Protein AF-A0A1H7E009-F1 (afdb_monomer_lite)

pLDDT: mean 78.36, std 19.39, range [41.66, 98.81]

Radius of gyration: 26.47 Å; chains: 1; bounding box: 36×46×76 Å

Foldseek 3Di:
DDDDDDDDDDDPPPPPCVPVCPDDPCVPVPDDDCVPPPPSDDPLNVLVVQLVVQLVVQDDPDPVNNVVSNVVSVVVSVVVSVD

Secondary structure (DSSP, 8-state):
----------------GGGS-----GGG-PPPPGGGSTTSS-TTHHHHHHHHHHHHH---SSHHHHHHHHHHHHHHHHHHHT-

Structure (mmCIF, N/CA/C/O backbone):
data_AF-A0A1H7E009-F1
#
_entry.id   AF-A0A1H7E009-F1
#
loop_
_atom_site.group_PDB
_atom_site.id
_atom_site.type_symbol
_atom_site.label_atom_id
_atom_site.label_alt_id
_atom_site.label_comp_id
_atom_site.label_asym_id
_atom_site.label_entity_id
_atom_site.label_seq_id
_atom_site.pdbx_PDB_ins_code
_atom_site.Cartn_x
_atom_site.Cartn_y
_atom_site.Cartn_z
_atom_site.occupancy
_atom_site.B_iso_or_equiv
_atom_site.auth_seq_id
_atom_site.auth_comp_id
_atom_site.auth_asym_id
_atom_site.auth_atom_id
_atom_site.pdbx_PDB_model_num
ATOM 1 N N . MET A 1 1 ? 19.184 29.789 60.925 1.00 43.62 1 MET A N 1
ATOM 2 C CA . MET A 1 1 ? 19.738 29.346 59.630 1.00 43.62 1 MET A CA 1
ATOM 3 C C . MET A 1 1 ? 18.644 29.483 58.582 1.00 43.62 1 MET A C 1
ATOM 5 O O . MET A 1 1 ? 17.528 29.078 58.855 1.00 43.62 1 MET A O 1
ATOM 9 N N . PHE A 1 2 ? 19.000 30.103 57.455 1.00 45.78 2 PHE A N 1
ATOM 10 C CA . PHE A 1 2 ? 18.236 30.370 56.225 1.00 45.78 2 PHE A CA 1
ATOM 11 C C . PHE A 1 2 ? 17.046 31.347 56.278 1.00 45.78 2 PHE A C 1
ATOM 13 O O . PHE A 1 2 ? 16.030 31.150 56.930 1.00 45.78 2 PHE A O 1
ATOM 20 N N . LYS A 1 3 ? 17.281 32.458 55.571 1.00 41.66 3 LYS A N 1
ATOM 21 C CA . LYS A 1 3 ? 16.478 33.667 55.404 1.00 41.66 3 LYS A CA 1
ATOM 22 C C . LYS A 1 3 ? 15.252 33.395 54.528 1.00 41.66 3 LYS A C 1
ATOM 24 O O . LYS A 1 3 ? 15.357 32.671 53.543 1.00 41.66 3 LYS A O 1
ATOM 29 N N . ALA A 1 4 ? 14.144 34.065 54.839 1.00 51.22 4 ALA A N 1
ATOM 30 C CA . ALA A 1 4 ? 13.048 34.279 53.904 1.00 51.22 4 ALA A CA 1
ATOM 31 C C . ALA A 1 4 ? 13.583 35.047 52.683 1.00 51.22 4 ALA A C 1
ATOM 33 O O . ALA A 1 4 ? 14.069 36.171 52.816 1.00 51.22 4 ALA A O 1
ATOM 34 N N . VAL A 1 5 ? 13.555 34.408 51.516 1.00 54.16 5 VAL A N 1
ATOM 35 C CA . VAL A 1 5 ? 14.023 34.968 50.246 1.00 54.16 5 VAL A CA 1
ATOM 36 C C . VAL A 1 5 ? 12.876 34.857 49.248 1.00 54.16 5 VAL A C 1
ATOM 38 O O . VAL A 1 5 ? 12.561 33.785 48.749 1.00 54.16 5 VAL A O 1
ATOM 41 N N . THR A 1 6 ? 12.271 36.020 49.020 1.00 50.88 6 THR A N 1
ATOM 42 C CA . THR A 1 6 ? 11.923 36.546 47.696 1.00 50.88 6 THR A CA 1
ATOM 43 C C . THR A 1 6 ? 10.831 35.824 46.904 1.00 50.88 6 THR A C 1
ATOM 45 O O . THR A 1 6 ? 11.071 34.868 46.174 1.00 50.88 6 THR A O 1
ATOM 48 N N . LEU A 1 7 ? 9.636 36.424 46.952 1.00 50.62 7 LEU A N 1
ATOM 49 C CA . LEU A 1 7 ? 8.664 36.426 45.858 1.00 50.62 7 LEU A CA 1
ATOM 50 C C . LEU A 1 7 ? 9.373 36.856 44.562 1.00 50.62 7 LEU A C 1
ATOM 52 O O . LEU A 1 7 ? 9.744 38.022 44.429 1.00 50.62 7 LEU A O 1
ATOM 56 N N . LEU A 1 8 ? 9.570 35.930 43.621 1.00 47.84 8 LEU A N 1
ATOM 57 C CA . LEU A 1 8 ? 10.009 36.256 42.266 1.00 47.84 8 LEU A CA 1
ATOM 58 C C . LEU A 1 8 ? 8.820 36.141 41.311 1.00 47.84 8 LEU A C 1
ATOM 60 O O . LEU A 1 8 ? 8.107 35.139 41.281 1.00 47.84 8 LEU A O 1
ATOM 64 N N . ALA A 1 9 ? 8.601 37.233 40.589 1.00 50.81 9 ALA A N 1
ATOM 65 C CA . ALA A 1 9 ? 7.446 37.511 39.764 1.00 50.81 9 ALA A CA 1
ATOM 66 C C . ALA A 1 9 ? 7.264 36.515 38.608 1.00 50.81 9 ALA A C 1
ATOM 68 O O . ALA A 1 9 ? 8.199 36.182 37.881 1.00 50.81 9 ALA A O 1
ATOM 69 N N . LEU A 1 10 ? 6.010 36.112 38.409 1.00 51.06 10 LEU A N 1
ATOM 70 C CA . LEU A 1 10 ? 5.526 35.402 37.234 1.00 51.06 10 LEU A CA 1
ATOM 71 C C . LEU A 1 10 ? 5.460 36.383 36.048 1.00 51.06 10 LEU A C 1
ATOM 73 O O . LEU A 1 10 ? 4.456 37.062 35.857 1.00 51.06 10 LEU A O 1
ATOM 77 N N . ALA A 1 11 ? 6.530 36.474 35.257 1.00 54.88 11 ALA A N 1
ATOM 78 C CA . ALA A 1 11 ? 6.503 37.126 33.948 1.00 54.88 11 ALA A CA 1
ATOM 79 C C . ALA A 1 11 ? 6.328 36.057 32.860 1.00 54.88 11 ALA A C 1
ATOM 81 O O . ALA A 1 11 ? 7.293 35.521 32.318 1.00 54.88 11 ALA A O 1
ATOM 82 N N . ALA A 1 12 ? 5.072 35.721 32.564 1.00 57.41 12 ALA A N 1
ATOM 83 C CA . ALA A 1 12 ? 4.712 34.943 31.388 1.00 57.41 12 ALA A CA 1
ATOM 84 C C . ALA A 1 12 ? 4.983 35.789 30.132 1.00 57.41 12 ALA A C 1
ATOM 86 O O . ALA A 1 12 ? 4.185 36.646 29.762 1.00 57.41 12 ALA A O 1
ATOM 87 N N . MET A 1 13 ? 6.128 35.568 29.484 1.00 61.78 13 MET A N 1
ATOM 88 C CA . MET A 1 13 ? 6.379 36.070 28.135 1.00 61.78 13 MET A CA 1
ATOM 89 C C . MET A 1 13 ? 5.556 35.214 27.168 1.00 61.78 13 MET A C 1
ATOM 91 O O . MET A 1 13 ? 5.979 34.141 26.740 1.00 61.78 13 MET A O 1
ATOM 95 N N . SER A 1 14 ? 4.344 35.666 26.858 1.00 59.94 14 SER A N 1
ATOM 96 C CA . SER A 1 14 ? 3.566 35.163 25.734 1.00 59.94 14 SER A CA 1
ATOM 97 C C . SER A 1 14 ? 4.324 35.461 24.440 1.00 59.94 14 SER A C 1
ATOM 99 O O . SER A 1 14 ? 4.283 36.567 23.905 1.00 59.94 14 SER A O 1
ATOM 101 N N . ALA A 1 15 ? 5.031 34.462 23.914 1.00 62.25 15 ALA A N 1
ATOM 102 C CA . ALA A 1 15 ? 5.453 34.469 22.523 1.00 62.25 15 ALA A CA 1
ATOM 103 C C . ALA A 1 15 ? 4.192 34.336 21.655 1.00 62.25 15 ALA A C 1
ATOM 105 O O . ALA A 1 15 ? 3.735 33.237 21.347 1.00 62.25 15 ALA A O 1
ATOM 106 N N . SER A 1 16 ? 3.574 35.470 21.331 1.00 57.91 16 SER A N 1
ATOM 107 C CA . SER A 1 16 ? 2.452 35.539 20.402 1.00 57.91 16 SER A CA 1
ATOM 108 C C . SER A 1 16 ? 2.902 35.036 19.020 1.00 57.91 16 SER A C 1
ATOM 110 O O . SER A 1 16 ? 3.780 35.661 18.423 1.00 57.91 16 SER A O 1
ATOM 112 N N . PRO A 1 17 ? 2.282 33.991 18.437 1.00 57.38 17 PRO A N 1
ATOM 113 C CA . PRO A 1 17 ? 2.543 33.588 17.048 1.00 57.38 17 PRO A CA 1
ATOM 114 C C . PRO A 1 17 ? 2.087 34.642 16.017 1.00 57.38 17 PRO A C 1
ATOM 116 O O . PRO A 1 17 ? 2.358 34.510 14.827 1.00 57.38 17 PRO A O 1
ATOM 119 N N . ALA A 1 18 ? 1.429 35.717 16.466 1.00 57.50 18 ALA A N 1
ATOM 120 C CA . ALA A 1 18 ? 0.877 36.780 15.630 1.00 57.50 18 ALA A CA 1
ATOM 121 C C . ALA A 1 18 ? 1.920 37.572 14.813 1.00 57.50 18 ALA A C 1
ATOM 123 O O . ALA A 1 18 ? 1.541 38.234 13.854 1.00 57.50 18 ALA A O 1
ATOM 124 N N . LEU A 1 19 ? 3.214 37.502 15.150 1.00 56.03 19 LEU A N 1
ATOM 125 C CA . LEU A 1 19 ? 4.276 38.193 14.400 1.00 56.03 19 LEU A CA 1
ATOM 126 C C . LEU A 1 19 ? 4.957 37.321 13.332 1.00 56.03 19 LEU A C 1
ATOM 128 O O . LEU A 1 19 ? 5.769 37.833 12.568 1.00 56.03 19 LEU A O 1
ATOM 132 N N . ALA A 1 20 ? 4.646 36.022 13.251 1.00 57.00 20 ALA A N 1
ATOM 133 C CA . ALA A 1 20 ? 5.358 35.102 12.358 1.00 57.00 20 ALA A CA 1
ATOM 134 C C . ALA A 1 20 ? 4.719 34.937 10.968 1.00 57.00 20 ALA A C 1
ATOM 136 O O . ALA A 1 20 ? 5.329 34.327 10.093 1.00 57.00 20 ALA A O 1
ATOM 137 N N . GLN A 1 21 ? 3.518 35.467 10.727 1.00 58.47 21 GLN A N 1
ATOM 138 C CA . GLN A 1 21 ? 2.820 35.263 9.456 1.00 58.47 21 GLN A CA 1
ATOM 139 C C . GLN A 1 21 ? 2.923 36.495 8.556 1.00 58.47 21 GLN A C 1
ATOM 141 O O . GLN A 1 21 ? 1.940 37.171 8.261 1.00 58.47 21 GLN A O 1
ATOM 146 N N . GLN A 1 22 ? 4.14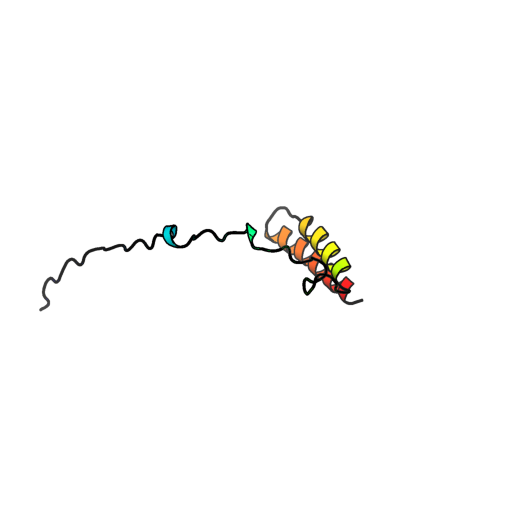5 36.792 8.116 1.00 61.62 22 GLN A N 1
ATOM 147 C CA . GLN A 1 22 ? 4.358 37.694 6.991 1.00 61.62 22 GLN A CA 1
ATOM 148 C C . GLN A 1 22 ? 3.850 36.972 5.734 1.00 61.62 22 GLN A C 1
ATOM 150 O O . GLN A 1 22 ? 4.441 35.985 5.299 1.00 61.62 22 GLN A O 1
ATOM 155 N N . GLY A 1 23 ? 2.696 37.400 5.215 1.00 62.66 23 GLY A N 1
ATOM 156 C CA . GLY A 1 23 ? 2.044 36.775 4.065 1.00 62.66 23 GLY A CA 1
ATOM 157 C C . GLY A 1 23 ? 2.983 36.726 2.863 1.00 62.66 23 GLY A C 1
ATOM 158 O O . GLY A 1 23 ? 3.402 37.767 2.360 1.00 62.66 23 GLY A O 1
ATOM 159 N N . MET A 1 24 ? 3.336 35.520 2.417 1.00 72.06 24 MET A N 1
ATOM 160 C CA . MET A 1 24 ? 4.053 35.351 1.158 1.00 72.06 24 MET A CA 1
ATOM 161 C C . MET A 1 24 ? 3.111 35.687 -0.002 1.00 72.06 24 MET A C 1
ATOM 163 O O . MET A 1 24 ? 2.008 35.149 -0.095 1.00 72.06 24 MET A O 1
ATOM 167 N N . ASP A 1 25 ? 3.548 36.582 -0.888 1.00 70.56 25 ASP A N 1
ATOM 168 C CA . ASP A 1 25 ? 2.847 36.900 -2.130 1.00 70.56 25 ASP A CA 1
ATOM 169 C C . ASP A 1 25 ? 2.914 35.697 -3.086 1.00 70.56 25 ASP A C 1
ATOM 171 O O . ASP A 1 25 ? 3.894 35.491 -3.808 1.00 70.56 25 ASP A O 1
ATOM 175 N N . HIS A 1 26 ? 1.857 34.883 -3.080 1.00 67.38 26 HIS A N 1
ATOM 176 C CA . HIS A 1 26 ? 1.727 33.714 -3.950 1.00 67.38 26 HIS A CA 1
ATOM 177 C C . HIS A 1 26 ? 1.616 34.073 -5.444 1.00 67.38 26 HIS A C 1
ATOM 179 O O . HIS A 1 26 ? 1.760 33.186 -6.283 1.00 67.38 26 HIS A O 1
ATOM 185 N N . SER A 1 27 ? 1.431 35.350 -5.805 1.00 68.94 27 SER A N 1
ATOM 186 C CA . SER A 1 27 ? 1.314 35.809 -7.201 1.00 68.94 27 SER A CA 1
ATOM 187 C C . SER A 1 27 ? 2.612 35.647 -8.000 1.00 68.94 27 SER A C 1
ATOM 189 O O . SER A 1 27 ? 2.596 35.707 -9.228 1.00 68.94 27 SER A O 1
ATOM 191 N N . LYS A 1 28 ? 3.747 35.438 -7.317 1.00 68.00 28 LYS A N 1
ATOM 192 C CA . LYS A 1 28 ? 5.064 35.222 -7.939 1.00 68.00 28 LYS A CA 1
ATOM 193 C C . LYS A 1 28 ? 5.468 33.754 -8.069 1.00 68.00 28 LYS A C 1
ATOM 195 O O . LYS A 1 28 ? 6.544 33.469 -8.590 1.00 68.00 28 LYS A O 1
ATOM 200 N N . MET A 1 29 ? 4.620 32.821 -7.636 1.00 69.06 29 MET A N 1
ATOM 201 C CA . MET A 1 29 ? 4.824 31.391 -7.872 1.00 69.06 29 MET A CA 1
ATOM 202 C C . MET A 1 29 ? 4.449 31.088 -9.328 1.00 69.06 29 MET A C 1
ATOM 204 O O . MET A 1 29 ? 3.326 30.691 -9.630 1.00 69.06 29 MET A O 1
ATOM 208 N N . GLN A 1 30 ? 5.378 31.351 -10.249 1.00 67.50 30 GLN A N 1
ATOM 209 C CA . GLN A 1 30 ? 5.233 31.010 -11.662 1.00 67.50 30 GLN A CA 1
ATOM 210 C C . GLN A 1 30 ? 4.975 29.500 -11.761 1.00 67.50 30 GLN A C 1
ATOM 212 O O . GLN A 1 30 ? 5.750 28.710 -11.223 1.00 67.50 30 GLN A O 1
ATOM 217 N N . GLY A 1 31 ? 3.843 29.115 -12.360 1.00 63.28 31 GLY A N 1
ATOM 218 C CA . GLY A 1 31 ? 3.345 27.741 -12.336 1.00 63.28 31 GLY A CA 1
ATOM 219 C C . GLY A 1 31 ? 4.422 26.743 -12.750 1.00 63.28 31 GLY A C 1
ATOM 220 O O . GLY A 1 31 ? 4.907 26.788 -13.881 1.00 63.28 31 GLY A O 1
ATOM 221 N N . MET A 1 32 ? 4.806 25.851 -11.834 1.00 66.31 32 MET A N 1
ATOM 222 C CA . MET A 1 32 ? 5.632 24.706 -12.197 1.00 66.31 32 MET A CA 1
ATOM 223 C C . MET A 1 32 ? 4.878 23.911 -13.261 1.00 66.31 32 MET A C 1
ATOM 225 O O . MET A 1 32 ? 3.745 23.485 -13.034 1.00 66.31 32 MET A O 1
ATOM 229 N N . ASN A 1 33 ? 5.503 23.723 -14.424 1.00 63.19 33 ASN A N 1
ATOM 230 C CA . ASN A 1 33 ? 4.987 22.793 -15.414 1.00 63.19 33 ASN A CA 1
ATOM 231 C C . ASN A 1 33 ? 4.907 21.404 -14.753 1.00 63.19 33 ASN A C 1
ATOM 233 O O . ASN A 1 33 ? 5.930 20.879 -14.306 1.00 63.19 33 ASN A O 1
ATOM 237 N N . HIS A 1 34 ? 3.698 20.838 -14.671 1.00 62.59 34 HIS A N 1
ATOM 238 C CA . HIS A 1 34 ? 3.450 19.521 -14.077 1.00 62.59 34 HIS A CA 1
ATOM 239 C C . HIS A 1 34 ? 4.263 18.414 -14.765 1.00 62.59 34 HIS A C 1
ATOM 241 O O . HIS A 1 34 ? 4.613 17.436 -14.110 1.00 62.59 34 HIS A O 1
ATOM 247 N N . ASP A 1 35 ? 4.640 18.610 -16.033 1.00 62.62 35 ASP A N 1
ATOM 248 C CA . ASP A 1 35 ? 5.466 17.676 -16.806 1.00 62.62 35 ASP A CA 1
ATOM 249 C C . ASP A 1 35 ? 6.919 17.600 -16.309 1.00 62.62 35 ASP A C 1
ATOM 251 O O . ASP A 1 35 ? 7.616 16.623 -16.573 1.00 62.62 35 ASP A O 1
ATOM 255 N N . ASN A 1 36 ? 7.393 18.629 -15.598 1.00 59.34 36 ASN A N 1
ATOM 256 C CA . ASN A 1 36 ? 8.783 18.743 -15.150 1.00 59.34 36 ASN A CA 1
ATOM 257 C C . ASN A 1 36 ? 8.935 18.580 -13.626 1.00 59.34 36 ASN A C 1
ATOM 259 O O . ASN A 1 36 ? 9.988 18.887 -13.068 1.00 59.34 36 ASN A O 1
ATOM 263 N N . MET A 1 37 ? 7.879 18.123 -12.943 1.00 64.56 37 MET A N 1
ATOM 264 C CA . MET A 1 37 ? 7.932 17.746 -11.530 1.00 64.56 37 MET A CA 1
ATOM 265 C C . MET A 1 37 ? 8.634 16.383 -11.397 1.00 64.56 37 MET A C 1
ATOM 267 O O . MET A 1 37 ? 8.126 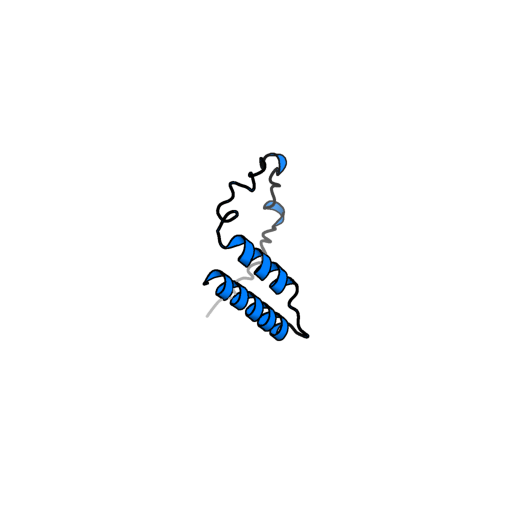15.384 -11.921 1.00 64.56 37 MET A O 1
ATOM 271 N N . PRO A 1 38 ? 9.778 16.296 -10.689 1.00 61.06 38 PRO A N 1
ATOM 272 C CA . PRO A 1 38 ? 10.425 15.018 -10.412 1.00 61.06 38 PRO A CA 1
ATOM 273 C C . PRO A 1 38 ? 9.437 14.065 -9.727 1.00 61.06 38 PRO A C 1
ATOM 275 O O . PRO A 1 38 ? 8.880 14.398 -8.685 1.00 61.06 38 PRO A O 1
ATOM 278 N N . GLY A 1 39 ? 9.206 12.892 -10.324 1.00 64.75 39 GLY A N 1
ATOM 279 C CA . GLY A 1 39 ? 8.287 11.876 -9.796 1.00 64.75 39 GLY A CA 1
ATOM 280 C C . GLY A 1 39 ? 6.893 11.829 -10.436 1.00 64.75 39 GLY A C 1
ATOM 281 O O . GLY A 1 39 ? 6.175 10.871 -10.185 1.00 64.75 39 GLY A O 1
ATOM 282 N N . MET A 1 40 ? 6.520 12.782 -11.301 1.00 67.19 40 MET A N 1
ATOM 283 C CA . MET A 1 40 ? 5.192 12.785 -11.948 1.00 67.19 40 MET A CA 1
ATOM 284 C C . MET A 1 40 ? 5.109 11.910 -13.217 1.00 67.19 40 MET A C 1
ATOM 286 O O . MET A 1 40 ? 4.025 11.592 -13.692 1.00 67.19 40 MET A O 1
ATOM 290 N N . ASN A 1 41 ? 6.249 11.502 -13.783 1.00 76.81 41 ASN A N 1
ATOM 291 C CA . ASN A 1 41 ? 6.308 10.662 -14.985 1.00 76.81 41 ASN A CA 1
ATOM 292 C C . ASN A 1 41 ? 7.182 9.421 -14.750 1.00 76.81 41 ASN A C 1
ATOM 294 O O . ASN A 1 41 ? 8.189 9.202 -15.425 1.00 76.81 41 ASN A O 1
ATOM 298 N N . THR A 1 42 ? 6.846 8.646 -13.719 1.00 84.81 42 THR A N 1
ATOM 299 C CA . THR A 1 42 ? 7.502 7.362 -13.438 1.00 84.81 42 THR A CA 1
ATOM 300 C C . THR A 1 42 ? 6.713 6.213 -14.076 1.00 84.81 42 THR A C 1
ATOM 302 O O . THR A 1 42 ? 5.493 6.315 -14.220 1.00 84.81 42 THR A O 1
ATOM 305 N N . PRO A 1 43 ? 7.354 5.072 -14.393 1.00 89.56 43 PRO A N 1
ATOM 306 C CA . PRO A 1 43 ? 6.636 3.857 -14.794 1.00 89.56 43 PRO A CA 1
ATOM 307 C C . PRO A 1 43 ? 5.621 3.370 -13.746 1.00 89.56 43 PRO A C 1
ATOM 309 O O . PRO A 1 43 ? 4.703 2.622 -14.069 1.00 89.56 43 PRO A O 1
ATOM 312 N N . PHE A 1 44 ? 5.778 3.803 -12.493 1.00 91.69 44 PHE A N 1
ATOM 313 C CA . PHE A 1 44 ? 4.950 3.400 -11.362 1.00 91.69 44 PHE A CA 1
ATOM 314 C C . PHE A 1 44 ? 3.714 4.283 -11.167 1.00 91.69 44 PHE A C 1
ATOM 31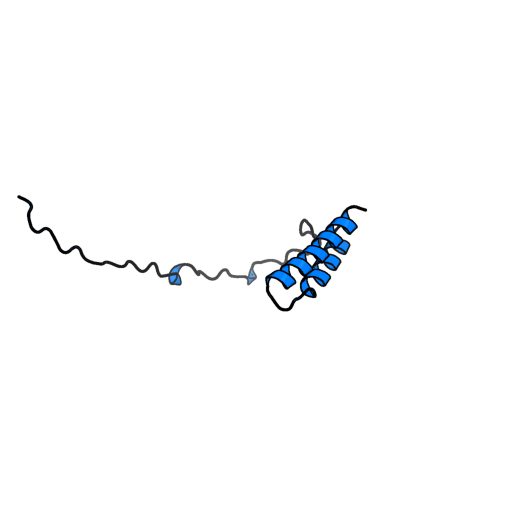6 O O . PHE A 1 44 ? 2.755 3.835 -10.540 1.00 91.69 44 PHE A O 1
ATOM 323 N N . MET A 1 45 ? 3.680 5.488 -11.748 1.00 91.31 45 MET A N 1
ATOM 324 C CA . MET A 1 45 ? 2.587 6.454 -11.582 1.00 91.31 45 MET A CA 1
ATOM 325 C C . MET A 1 45 ? 1.181 5.863 -11.791 1.00 91.31 45 MET A C 1
ATOM 327 O O . MET A 1 45 ? 0.310 6.109 -10.953 1.00 91.31 45 MET A O 1
ATOM 331 N N . PRO A 1 46 ? 0.912 5.050 -12.835 1.00 92.81 46 PRO A N 1
ATOM 332 C CA . PRO A 1 46 ? -0.402 4.426 -12.991 1.00 92.81 46 PRO A CA 1
ATOM 333 C C . PRO A 1 46 ? -0.790 3.529 -11.804 1.00 92.81 46 PRO A C 1
ATOM 335 O O . PRO A 1 46 ? -1.932 3.563 -11.341 1.00 92.81 46 PRO A O 1
ATOM 338 N N . ALA A 1 47 ? 0.161 2.750 -11.282 1.00 94.62 47 ALA A N 1
ATOM 339 C CA . ALA A 1 47 ? -0.057 1.877 -10.133 1.00 94.62 47 ALA A CA 1
ATOM 340 C C . ALA A 1 47 ? -0.205 2.678 -8.828 1.00 94.62 47 ALA A C 1
ATOM 342 O O . ALA A 1 47 ? -1.084 2.369 -8.021 1.00 94.62 47 ALA A O 1
ATOM 343 N N . GLU A 1 48 ? 0.585 3.738 -8.646 1.00 93.50 48 GLU A N 1
ATOM 344 C CA . GLU A 1 48 ? 0.494 4.653 -7.501 1.00 93.50 48 GLU A CA 1
ATOM 345 C C . GLU A 1 48 ? -0.862 5.371 -7.453 1.00 93.50 48 GLU A C 1
ATOM 347 O O . GLU A 1 48 ? -1.499 5.415 -6.400 1.00 93.50 48 GLU A O 1
ATOM 352 N N . MET A 1 49 ? -1.353 5.864 -8.594 1.00 94.75 49 MET A N 1
ATOM 353 C CA . MET A 1 49 ? -2.671 6.499 -8.723 1.00 94.75 49 MET A CA 1
ATOM 354 C C . MET A 1 49 ? -3.801 5.525 -8.371 1.00 94.75 49 MET A C 1
ATOM 356 O O . MET A 1 49 ? -4.679 5.845 -7.564 1.00 94.75 49 MET A O 1
ATOM 360 N N . ALA A 1 50 ? -3.758 4.309 -8.922 1.00 96.94 50 ALA A N 1
ATOM 361 C CA . ALA A 1 50 ? -4.752 3.279 -8.633 1.00 96.94 50 ALA A CA 1
ATOM 362 C C . ALA A 1 50 ? -4.724 2.844 -7.156 1.00 96.94 50 ALA A C 1
ATOM 364 O O . ALA A 1 50 ? -5.775 2.636 -6.543 1.00 96.94 50 ALA A O 1
ATOM 365 N N . MET A 1 51 ? -3.532 2.715 -6.564 1.00 97.62 51 MET A N 1
ATOM 366 C CA . MET A 1 51 ? -3.356 2.435 -5.138 1.00 97.62 51 MET A CA 1
ATOM 367 C C . MET A 1 51 ? -3.938 3.563 -4.281 1.00 97.62 51 MET A C 1
ATOM 369 O O . MET A 1 51 ? -4.714 3.292 -3.361 1.00 97.62 51 MET A O 1
ATOM 373 N N . HIS A 1 52 ? -3.609 4.819 -4.597 1.00 97.31 52 HIS A N 1
ATOM 374 C CA . HIS A 1 52 ? -4.100 5.998 -3.888 1.00 97.31 52 HIS A CA 1
ATOM 375 C C . HIS A 1 52 ? -5.631 6.055 -3.887 1.00 97.31 52 HIS A C 1
ATOM 377 O O . HIS A 1 52 ? -6.249 6.188 -2.828 1.00 97.31 52 HIS A O 1
ATOM 383 N N . GLU A 1 53 ? -6.259 5.876 -5.051 1.00 98.31 53 GLU A N 1
ATOM 384 C CA . GLU A 1 53 ? -7.716 5.875 -5.180 1.00 98.31 53 GLU A CA 1
ATOM 385 C C . GLU A 1 53 ? -8.364 4.799 -4.290 1.00 98.31 53 GLU A C 1
ATOM 387 O O . GLU A 1 53 ? -9.315 5.076 -3.549 1.00 98.31 53 GLU A O 1
ATOM 392 N N . LYS A 1 54 ? -7.832 3.572 -4.313 1.00 98.44 54 LYS A N 1
ATOM 393 C CA . LYS A 1 54 ? -8.344 2.459 -3.499 1.00 98.44 54 LYS A CA 1
ATOM 394 C C . LYS A 1 54 ? -8.155 2.708 -2.005 1.00 98.44 54 LYS A C 1
ATOM 396 O O . LYS A 1 54 ? -9.089 2.500 -1.229 1.00 98.44 54 LYS A O 1
ATOM 401 N N . MET A 1 55 ? -6.997 3.222 -1.592 1.00 98.44 55 MET A N 1
ATOM 402 C CA . MET A 1 55 ? -6.742 3.603 -0.200 1.00 98.44 55 MET A CA 1
ATOM 403 C C . MET A 1 55 ? -7.695 4.701 0.292 1.00 98.44 55 MET A C 1
ATOM 405 O O . MET A 1 55 ? -8.132 4.657 1.442 1.00 98.44 55 MET A O 1
ATOM 409 N N . MET A 1 56 ? -8.048 5.677 -0.549 1.00 97.81 56 MET A N 1
ATOM 410 C CA . MET A 1 56 ? -8.988 6.747 -0.180 1.00 97.81 56 MET A CA 1
ATOM 411 C C . MET A 1 56 ? -10.425 6.237 -0.018 1.00 97.81 56 MET A C 1
ATOM 413 O O . MET A 1 56 ? -11.176 6.739 0.825 1.00 97.81 56 MET A O 1
ATOM 417 N N . LYS A 1 57 ? -10.794 5.202 -0.779 1.00 98.56 57 LYS A N 1
ATOM 418 C CA . LYS A 1 57 ? -12.084 4.507 -0.650 1.00 98.56 57 LYS A CA 1
ATOM 419 C C . LYS A 1 57 ? -12.132 3.556 0.552 1.00 98.56 57 LYS A C 1
ATOM 421 O O . LYS A 1 57 ? -13.211 3.323 1.093 1.00 98.56 57 LYS A O 1
ATOM 426 N N . ALA A 1 58 ? -10.993 3.026 0.998 1.00 98.44 58 ALA A N 1
ATOM 427 C CA . ALA A 1 58 ? -10.910 2.081 2.109 1.00 98.44 58 ALA A CA 1
ATOM 428 C C . ALA A 1 58 ? -11.284 2.720 3.464 1.00 98.44 58 ALA A C 1
ATOM 430 O O . ALA A 1 58 ? -10.594 3.611 3.969 1.00 98.44 58 ALA A O 1
ATOM 431 N N . LYS A 1 59 ? -12.372 2.232 4.078 1.00 98.38 59 LYS A N 1
ATOM 432 C CA . LYS A 1 59 ? -12.887 2.671 5.389 1.00 98.38 59 LYS A CA 1
ATOM 433 C C . LYS A 1 59 ? -13.414 1.486 6.209 1.00 98.38 59 LYS A C 1
ATOM 435 O O . LYS A 1 59 ? -13.804 0.460 5.654 1.00 98.38 59 LYS A O 1
ATOM 440 N N . GLY A 1 60 ? -13.406 1.609 7.534 1.00 98.00 60 GLY A N 1
ATOM 441 C CA . GLY A 1 60 ? -13.974 0.630 8.465 1.00 98.00 60 GLY A CA 1
ATOM 442 C C . GLY A 1 60 ? -14.780 1.270 9.587 1.00 98.00 60 GLY A C 1
ATOM 443 O O . GLY A 1 60 ? -14.887 2.491 9.654 1.00 98.00 60 GLY A O 1
ATOM 444 N N . ALA A 1 61 ? -15.349 0.440 10.459 1.00 98.50 61 ALA A N 1
ATOM 445 C CA . ALA A 1 61 ? -16.180 0.866 11.581 1.00 98.50 61 ALA A CA 1
ATOM 446 C C . ALA A 1 61 ? -15.388 1.657 12.636 1.00 98.50 61 ALA A C 1
ATOM 448 O O . ALA A 1 61 ? -15.967 2.426 13.398 1.00 98.50 61 ALA A O 1
ATOM 449 N N . ASN A 1 62 ? -14.063 1.490 12.679 1.00 98.56 62 ASN A N 1
ATOM 450 C CA . A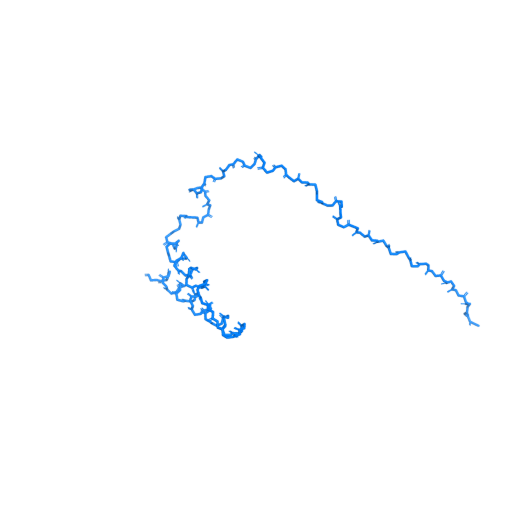SN A 1 62 ? -13.168 2.252 13.545 1.00 98.56 62 ASN A CA 1
ATOM 451 C C . ASN A 1 62 ? -11.822 2.564 12.862 1.00 98.56 62 ASN A C 1
ATOM 453 O O . ASN A 1 62 ? -11.558 2.166 11.720 1.00 98.56 62 ASN A O 1
ATOM 457 N N . ALA A 1 63 ? -10.970 3.309 13.571 1.00 98.38 63 ALA A N 1
ATOM 458 C CA . ALA A 1 63 ? -9.662 3.733 13.081 1.00 98.38 63 ALA A CA 1
ATOM 459 C C . ALA A 1 63 ? -8.739 2.546 12.766 1.00 98.38 63 ALA A C 1
ATOM 461 O O . ALA A 1 63 ? -8.127 2.530 11.699 1.00 98.38 63 ALA A O 1
ATOM 462 N N . SER A 1 64 ? -8.686 1.537 13.641 1.00 98.69 64 SER A N 1
ATOM 463 C CA . SER A 1 64 ? -7.857 0.341 13.448 1.00 98.69 64 SER A CA 1
ATOM 464 C C . SER A 1 64 ? -8.260 -0.422 12.190 1.00 98.69 64 SER A C 1
ATOM 466 O O . SER A 1 64 ? -7.419 -0.760 11.363 1.00 98.69 64 SER A O 1
ATOM 468 N N . GLU A 1 65 ? -9.559 -0.633 11.992 1.00 98.75 65 GLU A N 1
ATOM 469 C CA . GLU A 1 65 ? -10.080 -1.329 10.819 1.00 98.75 65 GLU A CA 1
ATOM 470 C C . GLU A 1 65 ? -9.860 -0.519 9.530 1.00 98.75 65 GLU A C 1
ATOM 472 O O . GLU A 1 65 ? -9.482 -1.069 8.496 1.00 98.75 65 GLU A O 1
ATOM 477 N N . THR A 1 66 ? -10.025 0.807 9.593 1.00 98.75 66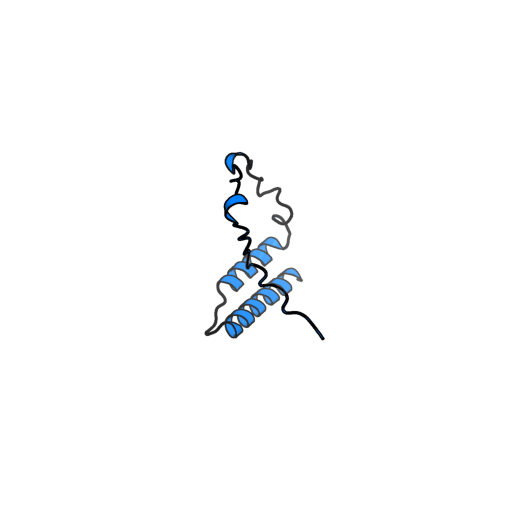 THR A N 1
ATOM 478 C CA . THR A 1 66 ? -9.705 1.710 8.478 1.00 98.75 66 THR A CA 1
ATOM 479 C C . THR A 1 66 ? -8.223 1.641 8.114 1.00 98.75 66 THR A C 1
ATOM 481 O O . THR A 1 66 ? -7.888 1.555 6.934 1.00 98.75 66 THR A O 1
ATOM 484 N N . TRP A 1 67 ? -7.332 1.647 9.109 1.00 98.62 67 TRP A N 1
ATOM 485 C CA . TRP A 1 67 ? -5.893 1.531 8.892 1.00 98.62 67 TRP A CA 1
ATOM 486 C C . TRP A 1 67 ? -5.534 0.196 8.236 1.00 98.62 67 TRP A C 1
ATOM 488 O O . TRP A 1 67 ? -4.895 0.207 7.187 1.00 98.62 67 TRP A O 1
ATOM 498 N N . VAL A 1 68 ? -6.019 -0.935 8.768 1.00 98.81 68 VAL A N 1
ATOM 499 C CA . VAL A 1 68 ? -5.763 -2.264 8.182 1.00 98.81 68 VAL A CA 1
ATOM 500 C C . VAL A 1 68 ? -6.226 -2.316 6.726 1.00 98.81 68 VAL A C 1
ATOM 502 O O . VAL A 1 68 ? -5.474 -2.757 5.858 1.00 98.81 68 VAL A O 1
ATOM 505 N N . ARG A 1 69 ? -7.428 -1.811 6.418 1.00 98.75 69 ARG A N 1
ATOM 506 C CA . ARG A 1 69 ? -7.930 -1.799 5.035 1.00 98.75 69 ARG A CA 1
ATOM 507 C C . ARG A 1 69 ? -7.084 -0.939 4.104 1.00 98.75 69 ARG A C 1
ATOM 509 O O . ARG A 1 69 ? -6.794 -1.364 2.990 1.00 98.75 69 ARG A O 1
ATOM 516 N N . LYS A 1 70 ? -6.639 0.233 4.560 1.00 98.75 70 LYS A N 1
ATOM 517 C CA . LYS A 1 70 ? -5.703 1.066 3.795 1.00 98.75 70 LYS A CA 1
ATOM 518 C C . LYS A 1 70 ? -4.376 0.353 3.559 1.00 98.75 70 LYS A C 1
ATOM 520 O O . LYS A 1 70 ? -3.844 0.437 2.459 1.00 98.75 70 LYS A O 1
ATOM 525 N N . MET A 1 71 ? -3.857 -0.365 4.553 1.00 98.75 71 MET A N 1
ATOM 526 C CA . MET A 1 71 ? -2.603 -1.104 4.410 1.00 98.75 71 MET A CA 1
ATOM 527 C C . MET A 1 71 ? -2.726 -2.266 3.427 1.00 98.75 71 MET A C 1
ATOM 529 O O . MET A 1 71 ? -1.790 -2.498 2.668 1.00 98.75 71 MET A O 1
ATOM 533 N N . ILE A 1 72 ? -3.872 -2.944 3.358 1.00 98.69 72 ILE A N 1
ATOM 534 C CA . ILE A 1 72 ? -4.111 -3.969 2.333 1.00 98.69 72 ILE A CA 1
ATOM 535 C C . ILE A 1 72 ? -4.022 -3.359 0.926 1.00 98.69 72 ILE A C 1
ATOM 537 O O . ILE A 1 72 ? -3.309 -3.894 0.079 1.00 98.69 72 ILE A O 1
ATOM 541 N N . GLU A 1 73 ? -4.688 -2.226 0.676 1.00 98.69 73 GLU A N 1
ATOM 542 C CA . GLU A 1 73 ? -4.618 -1.557 -0.633 1.00 98.69 73 GLU A CA 1
ATOM 543 C C . GLU A 1 73 ? -3.217 -1.017 -0.944 1.00 98.69 73 GLU A C 1
ATOM 545 O O . GLU A 1 73 ? -2.743 -1.180 -2.067 1.00 98.69 73 GLU A O 1
ATOM 550 N N . HIS A 1 74 ? -2.516 -0.471 0.054 1.00 98.44 74 HIS A N 1
ATOM 551 C CA . HIS A 1 74 ? -1.122 -0.043 -0.078 1.00 98.44 74 HIS A CA 1
ATOM 552 C C . HIS A 1 74 ? -0.209 -1.192 -0.538 1.00 98.44 74 HIS A C 1
ATOM 554 O O . HIS A 1 74 ? 0.530 -1.066 -1.510 1.00 98.44 74 HIS A O 1
ATOM 560 N N . HIS A 1 75 ? -0.287 -2.353 0.121 1.00 98.62 75 HIS A N 1
ATOM 561 C CA . HIS A 1 75 ? 0.553 -3.503 -0.228 1.00 98.62 75 HIS A CA 1
ATOM 562 C C . HIS A 1 75 ? 0.160 -4.122 -1.575 1.00 98.62 75 HIS A C 1
ATOM 564 O O . HIS A 1 75 ? 1.032 -4.559 -2.319 1.00 98.62 75 HIS A O 1
ATOM 570 N N . ARG A 1 76 ? -1.130 -4.117 -1.941 1.00 98.25 76 ARG A N 1
ATOM 571 C CA . ARG A 1 76 ? -1.575 -4.514 -3.290 1.00 98.25 76 ARG A CA 1
ATOM 572 C C . ARG A 1 76 ? -0.974 -3.616 -4.371 1.00 98.25 76 ARG A C 1
ATOM 574 O O . ARG A 1 76 ? -0.534 -4.131 -5.395 1.00 98.25 76 ARG A O 1
ATOM 581 N N . GLY A 1 77 ?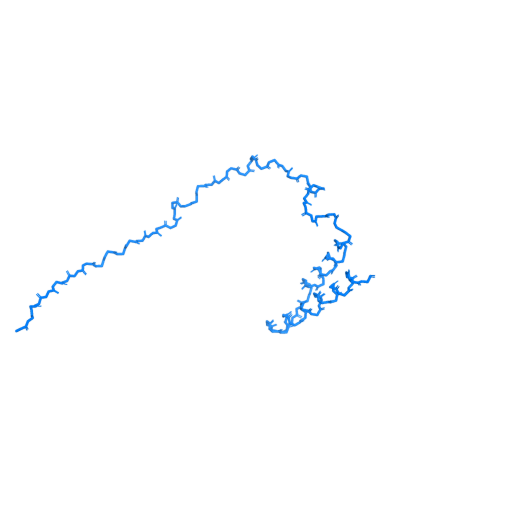 -0.932 -2.304 -4.134 1.00 97.44 77 GLY A N 1
ATOM 582 C CA . GLY A 1 77 ? -0.239 -1.353 -5.005 1.00 97.44 77 GLY A CA 1
ATOM 583 C C . GLY A 1 77 ? 1.250 -1.670 -5.127 1.00 97.44 77 GLY A C 1
ATOM 584 O O . GLY A 1 77 ? 1.761 -1.775 -6.238 1.00 97.44 77 GLY A O 1
ATOM 585 N N . ALA A 1 78 ? 1.923 -1.924 -4.000 1.00 97.62 78 ALA A N 1
ATOM 586 C CA . ALA A 1 78 ? 3.335 -2.310 -3.984 1.00 97.62 78 ALA A CA 1
ATOM 587 C C . ALA A 1 78 ? 3.620 -3.593 -4.784 1.00 97.62 78 ALA A C 1
ATOM 589 O O . ALA A 1 78 ? 4.579 -3.636 -5.549 1.00 97.62 78 ALA A O 1
ATOM 590 N N . ILE A 1 79 ? 2.760 -4.610 -4.670 1.00 97.75 79 ILE A N 1
ATOM 591 C CA . ILE A 1 79 ? 2.880 -5.849 -5.451 1.00 97.75 79 ILE A CA 1
ATOM 592 C C . ILE A 1 79 ? 2.724 -5.567 -6.949 1.00 97.75 79 ILE A C 1
ATOM 594 O O . ILE A 1 79 ? 3.513 -6.072 -7.742 1.00 97.75 79 ILE A O 1
ATOM 598 N N . ALA A 1 80 ? 1.751 -4.743 -7.345 1.00 96.56 80 ALA A N 1
ATOM 599 C CA . ALA A 1 80 ? 1.545 -4.389 -8.750 1.00 96.56 80 ALA A CA 1
ATOM 600 C C . ALA A 1 80 ? 2.744 -3.638 -9.352 1.00 96.56 80 ALA A C 1
ATOM 602 O O . ALA A 1 80 ? 3.057 -3.840 -10.517 1.00 96.56 80 ALA A O 1
ATOM 603 N N . MET A 1 81 ? 3.438 -2.814 -8.559 1.00 95.25 81 MET A N 1
ATOM 604 C CA . MET A 1 81 ? 4.670 -2.135 -8.983 1.00 95.25 81 MET A CA 1
ATOM 605 C C . MET A 1 81 ? 5.879 -3.078 -9.112 1.00 95.25 81 MET A C 1
ATOM 607 O O . MET A 1 81 ? 6.878 -2.695 -9.710 1.00 95.25 81 MET A O 1
ATOM 611 N N . SER A 1 82 ? 5.809 -4.283 -8.538 1.00 95.19 82 SER A N 1
ATOM 612 C CA . SER A 1 82 ? 6.905 -5.267 -8.528 1.00 95.19 82 SER A CA 1
ATOM 613 C C . SER A 1 82 ? 6.804 -6.376 -9.586 1.00 95.19 82 SER A C 1
ATOM 615 O O . SER A 1 82 ? 7.638 -7.280 -9.572 1.00 95.19 82 SER A O 1
ATOM 617 N N . GLN A 1 83 ? 5.786 -6.342 -10.451 1.00 86.69 83 GLN A N 1
ATOM 618 C CA . GLN A 1 83 ? 5.609 -7.281 -11.570 1.00 86.69 83 GLN A CA 1
ATOM 619 C C . GLN A 1 83 ? 6.233 -6.721 -12.845 1.00 86.69 83 GLN A C 1
ATOM 621 O O . GLN A 1 83 ? 6.880 -7.517 -13.560 1.00 86.69 83 GLN A O 1
#

Sequence (83 aa):
MFKAVTLLALAAMSASPALAQQGMDHSKMQGMNHDNMPGMNTPFMPAEMAMHEKMMKAKGANASETWVRKMIEHHRGAIAMSQ